Protein AF-D9UV76-F1 (afdb_monomer_lite)

Foldseek 3Di:
DVVVVVVVVVVVVVVVVVVLVLLLVLLVVLQVVQCVVQVPHQRDGDLVSSQVSSCVPVVDGDDSVSSVVSNVVVCVVVVRD

Sequence (81 aa):
MIMWRRRATRAARAGAEHERRCLVAAVDGAITRAVRAAGLGPVRVDAAAVQEWAAQHFRRRFPEEAVAAVLEERMRLRGYA

Secondary structure (DSSP, 8-state):
--HHHHHHHHHHHHHHHHHHHHHHHHHHHHHHHHHHHHTTS-----HHHHHHHHHHHHS----HHHHHHHHHHHHHHTT--

Radius of gyration: 15.76 Å; chains: 1; bounding box: 42×20×44 Å

pLDDT: mean 87.58, std 10.09, range [57.31, 96.06]

Structure (mmCIF, N/CA/C/O backbone):
data_AF-D9UV76-F1
#
_entry.id   AF-D9UV76-F1
#
loop_
_atom_site.group_PDB
_atom_site.id
_atom_site.type_symbol
_atom_site.label_atom_id
_atom_site.label_alt_id
_atom_site.label_comp_id
_atom_site.label_asym_id
_atom_site.label_entity_id
_atom_site.label_seq_id
_atom_site.pdbx_PDB_ins_code
_atom_site.Cartn_x
_atom_site.Cartn_y
_atom_site.Cartn_z
_atom_site.occupancy
_atom_site.B_iso_or_equiv
_atom_site.auth_seq_id
_atom_site.auth_comp_id
_atom_site.auth_asym_id
_atom_site.auth_atom_id
_atom_site.pdbx_PDB_model_num
ATOM 1 N N . MET A 1 1 ? 32.727 -4.918 -27.042 1.00 57.31 1 MET A N 1
ATOM 2 C CA . MET A 1 1 ? 31.306 -5.315 -26.872 1.00 57.31 1 MET A CA 1
ATOM 3 C C . MET A 1 1 ? 30.896 -5.530 -25.392 1.00 57.31 1 MET A C 1
ATOM 5 O O . MET A 1 1 ? 30.053 -6.365 -25.108 1.00 57.31 1 MET A O 1
ATOM 9 N N . ILE A 1 2 ? 31.452 -4.780 -24.419 1.00 62.56 2 ILE A N 1
ATOM 10 C CA . ILE A 1 2 ? 31.213 -5.006 -22.965 1.00 62.56 2 ILE A CA 1
ATOM 11 C C . ILE A 1 2 ? 30.449 -3.836 -22.308 1.00 62.56 2 ILE A C 1
ATOM 13 O O . ILE A 1 2 ? 29.684 -4.033 -21.363 1.00 62.56 2 ILE A O 1
ATOM 17 N N . MET A 1 3 ? 30.586 -2.616 -22.840 1.00 63.78 3 MET A N 1
ATOM 18 C CA . MET A 1 3 ? 29.942 -1.418 -22.281 1.00 63.78 3 MET A CA 1
ATOM 19 C C . MET A 1 3 ? 28.408 -1.441 -22.379 1.00 63.78 3 MET A C 1
ATOM 21 O O . MET A 1 3 ? 27.731 -1.002 -21.452 1.00 63.78 3 MET A O 1
ATOM 25 N N . TRP A 1 4 ? 27.851 -2.018 -23.449 1.00 61.47 4 TRP A N 1
ATOM 26 C CA . TRP A 1 4 ? 26.398 -2.114 -23.644 1.00 61.47 4 TRP A CA 1
ATOM 27 C C . TRP A 1 4 ? 25.712 -3.019 -22.610 1.00 61.47 4 TRP A C 1
ATOM 29 O O . TRP A 1 4 ? 24.691 -2.631 -22.046 1.00 61.47 4 TRP A O 1
ATOM 39 N N . ARG A 1 5 ? 26.317 -4.168 -22.265 1.00 65.50 5 ARG A N 1
ATOM 40 C CA . ARG A 1 5 ? 25.797 -5.061 -21.211 1.00 65.50 5 ARG A CA 1
ATOM 41 C C . ARG A 1 5 ? 25.763 -4.374 -19.846 1.00 65.50 5 ARG A C 1
ATOM 43 O O . ARG A 1 5 ? 24.735 -4.411 -19.181 1.00 65.50 5 ARG A O 1
ATOM 50 N N . ARG A 1 6 ? 26.838 -3.677 -19.450 1.00 65.88 6 ARG A N 1
ATOM 51 C CA . ARG A 1 6 ? 26.869 -2.944 -18.167 1.00 65.88 6 ARG A CA 1
ATOM 52 C C . ARG A 1 6 ? 25.825 -1.824 -18.105 1.00 65.88 6 ARG A C 1
ATOM 54 O O . ARG A 1 6 ? 25.253 -1.588 -17.041 1.00 65.88 6 ARG A O 1
ATOM 61 N N . ARG A 1 7 ? 25.559 -1.144 -19.228 1.00 61.50 7 ARG A N 1
ATOM 62 C CA . ARG A 1 7 ? 24.546 -0.080 -19.315 1.00 61.50 7 ARG A CA 1
ATOM 63 C C . ARG A 1 7 ? 23.126 -0.633 -19.169 1.00 61.50 7 ARG A C 1
ATOM 65 O O . ARG A 1 7 ? 22.358 -0.080 -18.388 1.00 61.50 7 ARG A O 1
ATOM 72 N N . ALA A 1 8 ? 22.820 -1.751 -19.830 1.00 67.38 8 ALA A N 1
ATOM 73 C CA . ALA A 1 8 ? 21.534 -2.437 -19.703 1.00 67.38 8 ALA A CA 1
ATOM 74 C C . ALA A 1 8 ? 21.275 -2.917 -18.264 1.00 67.38 8 ALA A C 1
ATOM 76 O O . ALA A 1 8 ? 20.200 -2.685 -17.720 1.00 67.38 8 ALA A O 1
ATOM 77 N N . THR A 1 9 ? 22.284 -3.488 -17.594 1.00 71.56 9 THR A N 1
ATOM 78 C CA . THR A 1 9 ? 22.161 -3.909 -16.187 1.00 71.56 9 THR A CA 1
ATOM 79 C C . THR A 1 9 ? 21.928 -2.729 -15.240 1.00 71.56 9 THR A C 1
ATOM 81 O O . THR A 1 9 ? 21.132 -2.839 -14.310 1.00 71.56 9 THR A O 1
ATOM 84 N N . ARG A 1 10 ? 22.589 -1.582 -15.459 1.00 67.12 10 ARG A N 1
ATOM 85 C CA . ARG A 1 10 ? 22.342 -0.371 -14.656 1.00 67.12 10 ARG A CA 1
ATOM 86 C C . ARG A 1 10 ? 20.940 0.191 -14.877 1.00 67.12 10 ARG A C 1
ATOM 88 O O . ARG A 1 10 ? 20.288 0.533 -13.899 1.00 67.12 10 ARG A O 1
ATOM 95 N N . ALA A 1 11 ? 20.477 0.258 -16.125 1.00 71.06 11 ALA A N 1
ATOM 96 C CA . ALA A 1 11 ? 19.129 0.727 -16.443 1.00 71.06 11 ALA A CA 1
ATOM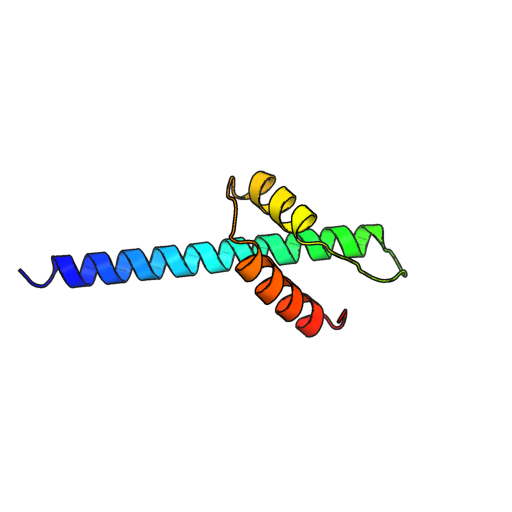 97 C C . ALA A 1 11 ? 18.052 -0.182 -15.828 1.00 71.06 11 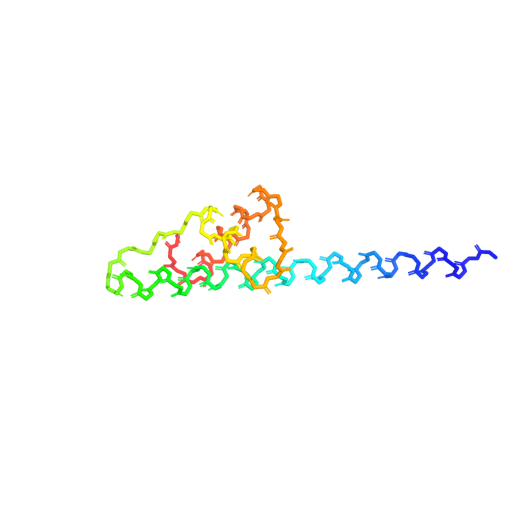ALA A C 1
ATOM 99 O O . ALA A 1 11 ? 17.113 0.319 -15.218 1.00 71.06 11 ALA A O 1
ATOM 100 N N . ALA A 1 12 ? 18.236 -1.506 -15.887 1.00 73.62 12 ALA A N 1
ATOM 101 C CA . ALA A 1 12 ? 17.337 -2.466 -15.247 1.00 73.62 12 ALA A CA 1
ATOM 102 C C . ALA A 1 12 ? 17.290 -2.293 -13.718 1.00 73.62 12 ALA A C 1
ATOM 104 O O . ALA A 1 12 ? 16.210 -2.275 -13.134 1.00 73.62 12 ALA A O 1
ATOM 105 N N . ARG A 1 13 ? 18.446 -2.093 -13.065 1.00 78.56 13 ARG A N 1
ATOM 106 C CA . ARG A 1 13 ? 18.503 -1.814 -11.618 1.00 78.56 13 ARG A CA 1
ATOM 107 C C . ARG A 1 13 ? 17.821 -0.498 -11.252 1.00 78.56 13 ARG A C 1
ATOM 109 O O . ARG A 1 13 ? 17.083 -0.456 -10.277 1.00 78.56 13 ARG A O 1
ATOM 116 N N . ALA A 1 14 ? 18.046 0.555 -12.035 1.00 76.69 14 ALA A N 1
ATOM 117 C CA . ALA A 1 14 ? 17.397 1.844 -11.819 1.00 76.69 14 ALA A CA 1
ATOM 118 C C . ALA A 1 14 ? 15.870 1.747 -11.985 1.00 76.69 14 ALA A C 1
ATOM 120 O O . ALA A 1 14 ? 15.137 2.322 -11.186 1.00 76.69 14 ALA A O 1
ATOM 121 N N . GLY A 1 15 ? 15.394 0.975 -12.970 1.00 81.88 15 GLY A N 1
ATOM 122 C CA . GLY A 1 15 ? 13.970 0.696 -13.166 1.00 81.88 15 GLY A CA 1
ATOM 123 C C . GLY A 1 15 ? 13.351 -0.062 -11.992 1.00 81.88 15 GLY A C 1
ATOM 124 O O . GLY A 1 15 ? 12.336 0.374 -11.458 1.00 81.88 15 GLY A O 1
ATOM 125 N N . ALA A 1 16 ? 14.004 -1.131 -11.530 1.00 83.94 16 ALA A N 1
ATOM 126 C CA . ALA A 1 16 ? 13.542 -1.911 -10.381 1.00 83.94 16 ALA A CA 1
ATOM 127 C C . ALA A 1 16 ? 13.509 -1.085 -9.082 1.00 83.94 16 ALA A C 1
ATOM 129 O O . ALA A 1 16 ? 12.576 -1.197 -8.288 1.00 83.94 16 ALA A O 1
ATOM 130 N N . GLU A 1 17 ? 14.500 -0.218 -8.867 1.00 89.06 17 GLU A N 1
ATOM 131 C CA . GLU A 1 17 ? 14.509 0.666 -7.703 1.00 89.06 17 GLU A CA 1
ATOM 132 C C . GLU A 1 17 ? 13.421 1.741 -7.787 1.00 89.06 17 GLU A C 1
ATOM 134 O O . GLU A 1 17 ? 12.738 2.008 -6.798 1.00 89.06 17 GLU A O 1
ATOM 139 N N . HIS A 1 18 ? 13.220 2.337 -8.963 1.00 89.75 18 HIS A N 1
ATOM 140 C CA . HIS A 1 18 ? 12.128 3.283 -9.168 1.00 89.75 18 HIS A CA 1
ATOM 141 C C . HIS A 1 18 ? 10.766 2.622 -8.918 1.00 89.75 18 HIS A C 1
ATOM 143 O O . HIS A 1 18 ? 9.940 3.178 -8.198 1.00 89.75 18 HIS A O 1
ATOM 149 N N . GLU A 1 19 ? 10.571 1.399 -9.415 1.00 88.62 19 GLU A N 1
ATOM 150 C CA . GLU A 1 19 ? 9.374 0.600 -9.144 1.00 88.62 19 GLU A CA 1
ATOM 151 C C . GLU A 1 19 ? 9.135 0.377 -7.662 1.00 88.62 19 GLU A C 1
ATOM 153 O O . GLU A 1 19 ? 8.031 0.627 -7.173 1.00 88.62 19 GLU A O 1
ATOM 158 N N . ARG A 1 20 ? 10.176 -0.033 -6.934 1.00 90.94 20 ARG A N 1
ATOM 159 C CA . ARG A 1 20 ? 10.084 -0.236 -5.491 1.00 90.94 20 ARG A CA 1
ATOM 160 C C . ARG A 1 20 ? 9.700 1.053 -4.770 1.00 90.94 20 ARG A C 1
ATOM 162 O O . ARG A 1 20 ? 8.854 1.019 -3.881 1.00 90.94 20 ARG A O 1
ATOM 169 N N . ARG A 1 2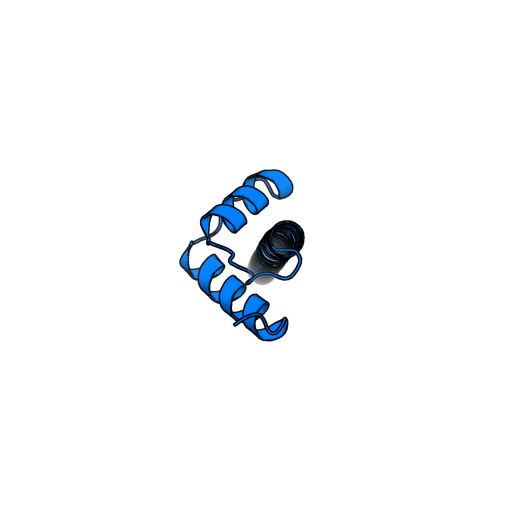1 ? 10.275 2.195 -5.159 1.00 93.62 21 ARG A N 1
ATOM 170 C CA . ARG A 1 21 ? 9.936 3.500 -4.568 1.00 93.62 21 ARG A CA 1
ATOM 171 C C . ARG A 1 21 ? 8.480 3.884 -4.833 1.00 93.62 21 ARG A C 1
ATOM 173 O O . ARG A 1 21 ? 7.811 4.334 -3.907 1.00 93.62 21 ARG A O 1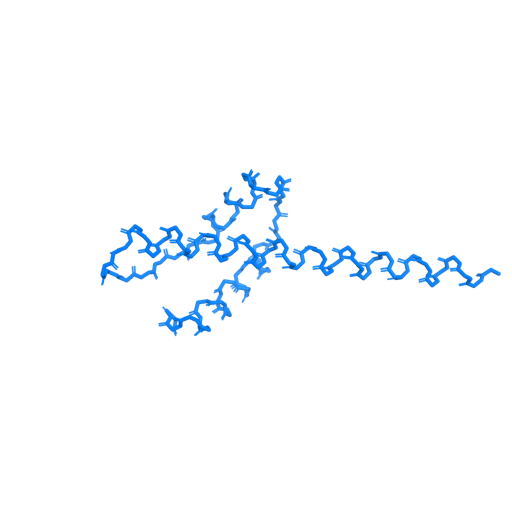
ATOM 180 N N . CYS A 1 22 ? 7.975 3.672 -6.049 1.00 93.31 22 CYS A N 1
ATOM 181 C CA . CYS A 1 22 ? 6.566 3.912 -6.370 1.00 93.31 22 CYS A CA 1
ATOM 182 C C . CYS A 1 22 ? 5.633 3.014 -5.551 1.00 93.31 22 CYS A C 1
ATOM 184 O O . CYS A 1 22 ? 4.631 3.499 -5.033 1.00 93.31 22 CYS A O 1
ATOM 186 N N . LEU A 1 23 ? 5.975 1.734 -5.387 1.00 94.75 23 LEU A N 1
ATOM 187 C CA . LEU A 1 23 ? 5.190 0.806 -4.575 1.00 94.75 23 LEU A CA 1
ATOM 188 C C . LEU A 1 23 ? 5.141 1.238 -3.103 1.00 94.75 23 LEU A C 1
ATOM 190 O O . LEU A 1 23 ? 4.060 1.326 -2.527 1.00 94.75 23 LEU A O 1
ATOM 194 N N . VAL A 1 24 ? 6.290 1.572 -2.507 1.00 95.44 24 VAL A N 1
ATOM 195 C CA . VAL A 1 24 ? 6.351 2.059 -1.117 1.00 95.44 24 VAL A CA 1
ATOM 196 C C . VAL A 1 24 ? 5.532 3.337 -0.949 1.00 95.44 24 VAL A C 1
ATOM 198 O O . VAL A 1 24 ? 4.749 3.443 -0.008 1.00 95.44 24 VAL A O 1
ATOM 201 N N . ALA A 1 25 ? 5.658 4.286 -1.880 1.00 95.19 25 ALA A N 1
ATOM 202 C CA . ALA A 1 25 ? 4.887 5.523 -1.841 1.00 95.19 25 ALA A CA 1
ATOM 203 C C . ALA A 1 25 ? 3.377 5.267 -1.979 1.00 95.19 25 ALA A C 1
ATOM 205 O O . ALA A 1 25 ? 2.578 5.948 -1.336 1.00 95.19 25 ALA A O 1
ATOM 206 N N . ALA A 1 26 ? 2.979 4.275 -2.784 1.00 95.75 26 ALA A N 1
ATOM 207 C CA . ALA A 1 26 ? 1.580 3.898 -2.929 1.00 95.75 26 ALA A CA 1
ATOM 208 C C . ALA A 1 26 ? 1.008 3.296 -1.640 1.00 95.75 26 ALA A C 1
ATOM 210 O O . ALA A 1 26 ? -0.053 3.718 -1.180 1.00 95.75 26 ALA A O 1
ATOM 211 N N . VAL A 1 27 ? 1.747 2.370 -1.027 1.00 96.06 27 VAL A N 1
ATOM 212 C CA . VAL A 1 27 ? 1.402 1.770 0.268 1.00 96.06 27 VAL A CA 1
ATOM 213 C C . VAL A 1 27 ? 1.287 2.844 1.348 1.00 96.06 27 VAL A C 1
ATOM 215 O O . VAL A 1 27 ? 0.285 2.909 2.055 1.00 96.06 27 VAL A O 1
ATOM 218 N N . ASP A 1 28 ? 2.270 3.737 1.449 1.00 95.75 28 ASP A N 1
ATOM 219 C CA . ASP A 1 28 ? 2.267 4.808 2.445 1.00 95.75 28 ASP A CA 1
ATOM 220 C C . ASP A 1 28 ? 1.097 5.788 2.258 1.00 95.75 28 ASP A C 1
ATOM 222 O O . ASP A 1 28 ? 0.527 6.270 3.245 1.00 95.75 28 ASP A O 1
ATOM 226 N N . GLY A 1 29 ? 0.717 6.069 1.008 1.00 94.81 29 GLY A N 1
ATOM 227 C CA . GLY A 1 29 ? -0.455 6.874 0.671 1.00 94.81 29 GLY A CA 1
ATOM 228 C C . GLY A 1 29 ? -1.761 6.211 1.109 1.00 94.81 29 GLY A C 1
ATOM 229 O O . GLY A 1 29 ? -2.567 6.842 1.799 1.00 94.81 29 GLY A O 1
ATOM 230 N N . ALA A 1 30 ? -1.929 4.924 0.794 1.00 94.75 30 ALA A N 1
ATOM 231 C CA . ALA A 1 30 ? -3.088 4.136 1.204 1.00 94.75 30 ALA A CA 1
ATOM 232 C C . ALA A 1 30 ? -3.210 4.041 2.736 1.00 94.75 30 ALA A C 1
ATOM 234 O O . ALA A 1 30 ? -4.282 4.310 3.280 1.00 94.75 30 ALA A O 1
ATOM 235 N N . ILE A 1 31 ? -2.105 3.776 3.447 1.00 93.88 31 ILE A N 1
ATOM 236 C CA . ILE A 1 31 ? -2.071 3.781 4.920 1.00 93.88 31 ILE A CA 1
ATOM 237 C C . ILE A 1 31 ? -2.486 5.147 5.463 1.00 93.88 31 ILE A C 1
ATOM 239 O O . ILE A 1 31 ? -3.336 5.233 6.342 1.00 93.88 31 ILE A O 1
ATOM 243 N N . THR A 1 32 ? -1.927 6.234 4.931 1.00 93.75 32 THR A N 1
ATOM 244 C CA . THR A 1 32 ? -2.248 7.589 5.405 1.00 93.75 32 THR A CA 1
ATOM 245 C C . THR A 1 32 ? -3.730 7.919 5.209 1.00 93.75 32 THR A C 1
ATOM 247 O O . THR A 1 32 ? -4.350 8.521 6.087 1.00 93.75 32 THR A O 1
ATOM 250 N N . ARG A 1 33 ? -4.323 7.504 4.083 1.00 92.94 33 ARG A N 1
ATOM 251 C CA . ARG A 1 33 ? -5.762 7.649 3.835 1.00 92.94 33 ARG A CA 1
ATOM 252 C C . ARG A 1 33 ? -6.584 6.833 4.836 1.00 92.94 33 ARG A C 1
ATOM 254 O O . ARG A 1 33 ? -7.536 7.371 5.396 1.00 92.94 33 ARG A O 1
ATOM 261 N N . ALA A 1 34 ? -6.196 5.587 5.099 1.00 92.69 34 ALA A N 1
ATOM 262 C CA . ALA A 1 34 ? -6.882 4.724 6.057 1.00 92.69 34 ALA A CA 1
ATOM 263 C C . ALA A 1 34 ? -6.804 5.257 7.494 1.00 92.69 34 ALA A C 1
ATOM 265 O O . ALA A 1 34 ? -7.818 5.291 8.179 1.00 92.69 34 ALA A O 1
ATOM 266 N N . VAL A 1 35 ? -5.644 5.760 7.929 1.00 92.44 35 VAL A N 1
ATOM 267 C CA . VAL A 1 35 ? -5.472 6.401 9.247 1.00 92.44 35 VAL A CA 1
ATOM 268 C C . VAL A 1 35 ? -6.417 7.591 9.403 1.00 92.44 35 VAL A C 1
ATOM 270 O O . VAL A 1 35 ? -7.100 7.714 10.416 1.00 92.44 35 VAL A O 1
ATOM 273 N N . ARG A 1 36 ? -6.509 8.452 8.380 1.00 91.62 36 ARG A N 1
ATOM 274 C CA . ARG A 1 36 ? -7.424 9.604 8.398 1.00 91.62 36 ARG A CA 1
ATOM 275 C C . ARG A 1 36 ? -8.890 9.185 8.482 1.00 91.62 36 ARG A C 1
ATOM 277 O O . ARG A 1 36 ? -9.658 9.857 9.159 1.00 91.62 36 ARG A O 1
ATOM 284 N N . ALA A 1 37 ? -9.267 8.101 7.806 1.00 90.88 37 ALA A N 1
ATOM 285 C CA . ALA A 1 37 ? -10.625 7.567 7.855 1.00 90.88 37 ALA A CA 1
ATOM 286 C C . ALA A 1 37 ? -10.940 6.876 9.194 1.00 90.88 37 ALA A C 1
ATOM 288 O O . ALA A 1 37 ? -12.068 6.958 9.670 1.00 90.88 37 ALA A O 1
ATOM 289 N N . ALA A 1 38 ? -9.953 6.218 9.807 1.00 89.56 38 ALA A N 1
ATOM 290 C CA . ALA A 1 38 ? -10.113 5.509 11.073 1.00 89.56 38 ALA A CA 1
ATOM 291 C C . ALA A 1 38 ? -10.196 6.458 12.281 1.00 89.56 38 ALA A C 1
ATOM 293 O O . ALA A 1 38 ? -10.866 6.142 13.266 1.00 89.56 38 ALA A O 1
ATOM 294 N N . GLY A 1 39 ? -9.530 7.617 12.228 1.00 86.50 39 GLY A N 1
ATOM 295 C CA . GLY A 1 39 ? -9.485 8.571 13.337 1.00 86.50 39 GLY A CA 1
ATOM 296 C C . GLY A 1 39 ? -8.743 7.994 14.546 1.00 86.50 39 GLY A C 1
ATOM 297 O O . GLY A 1 39 ? -7.517 8.025 14.583 1.00 86.50 39 GLY A O 1
ATOM 298 N N . LEU A 1 40 ? -9.492 7.464 15.522 1.00 84.12 40 LEU A N 1
ATOM 299 C CA . LEU A 1 40 ? -8.970 6.742 16.699 1.00 84.12 40 LEU A CA 1
ATOM 300 C C . LEU A 1 40 ? -9.209 5.221 16.630 1.00 84.12 40 LEU A C 1
ATOM 302 O O . LEU A 1 40 ? -8.821 4.490 17.539 1.00 84.12 40 LEU A O 1
ATOM 306 N N . GLY A 1 41 ? -9.891 4.747 15.585 1.00 88.25 41 GLY A N 1
ATOM 307 C CA . GLY A 1 41 ? -10.196 3.338 15.370 1.00 88.25 41 GLY A CA 1
ATOM 308 C C . GLY A 1 41 ? -9.032 2.538 14.770 1.00 88.25 41 GLY A C 1
ATOM 309 O O . GLY A 1 41 ? -7.998 3.098 14.400 1.00 88.25 41 GLY A O 1
ATOM 310 N N . PRO A 1 42 ? -9.198 1.210 14.637 1.00 86.94 42 PRO A N 1
ATOM 311 C CA . PRO A 1 42 ? -8.181 0.344 14.056 1.00 86.94 42 PRO A CA 1
ATOM 312 C C . PRO A 1 42 ? -7.928 0.686 12.582 1.00 86.94 42 PRO A C 1
ATOM 314 O O . PRO A 1 42 ? -8.859 0.784 11.780 1.00 86.94 42 PRO A O 1
ATOM 317 N N . VAL A 1 43 ? -6.653 0.811 12.214 1.00 90.88 43 VAL A N 1
ATOM 318 C CA . VAL A 1 43 ? -6.225 1.068 10.835 1.00 90.88 43 VAL A CA 1
ATOM 319 C C . VAL A 1 43 ? -6.243 -0.244 10.063 1.00 90.88 43 VAL A C 1
ATOM 321 O O . VAL A 1 43 ? -5.499 -1.170 10.377 1.00 90.88 43 VAL A O 1
ATOM 324 N N . ARG A 1 44 ? -7.089 -0.327 9.036 1.00 88.94 44 ARG A N 1
ATOM 325 C CA . ARG A 1 44 ? -7.130 -1.462 8.110 1.00 88.94 44 ARG A CA 1
ATOM 326 C C . ARG A 1 44 ? -6.894 -0.963 6.697 1.00 88.94 44 ARG A C 1
ATOM 328 O O . ARG A 1 44 ? -7.525 -0.002 6.267 1.00 88.94 44 ARG A O 1
ATOM 335 N N . VAL A 1 45 ? -5.974 -1.618 6.004 1.00 92.38 45 VAL A N 1
ATOM 336 C CA . VAL A 1 45 ? -5.634 -1.343 4.609 1.00 92.38 45 VAL A CA 1
ATOM 337 C C . VAL A 1 45 ? -5.613 -2.674 3.888 1.00 92.38 45 VAL A C 1
ATOM 339 O O . VAL A 1 45 ? -4.952 -3.609 4.332 1.00 92.38 45 VAL A O 1
ATOM 342 N N . ASP A 1 46 ? -6.339 -2.755 2.788 1.00 91.06 46 ASP A N 1
ATOM 343 C CA . ASP A 1 46 ? -6.336 -3.893 1.885 1.00 91.06 46 ASP A CA 1
ATOM 344 C C . ASP A 1 46 ? -5.457 -3.614 0.654 1.00 91.06 46 ASP A C 1
ATOM 346 O O . ASP A 1 46 ? -5.133 -2.470 0.317 1.00 91.06 46 ASP A O 1
ATOM 350 N N . ALA A 1 47 ? -5.063 -4.681 -0.042 1.00 91.81 47 ALA A N 1
ATOM 351 C CA . ALA A 1 47 ? -4.247 -4.563 -1.244 1.00 91.81 47 ALA A CA 1
ATOM 352 C C . ALA A 1 47 ? -4.966 -3.793 -2.367 1.00 91.81 47 ALA A C 1
ATOM 354 O O . ALA A 1 47 ? -4.296 -3.114 -3.147 1.00 91.81 47 ALA A O 1
ATOM 355 N N . ALA A 1 48 ? -6.302 -3.837 -2.448 1.00 92.94 48 ALA A N 1
ATOM 356 C CA . ALA A 1 48 ? -7.041 -3.125 -3.487 1.00 92.94 48 ALA A CA 1
ATOM 357 C C . ALA A 1 48 ? -6.966 -1.604 -3.286 1.00 92.94 48 ALA A C 1
ATOM 359 O O . ALA A 1 48 ? -6.738 -0.889 -4.259 1.00 92.94 48 ALA A O 1
ATOM 360 N N . ALA A 1 49 ? -7.020 -1.109 -2.046 1.00 93.25 49 ALA A N 1
ATOM 361 C CA . ALA A 1 49 ? -6.789 0.304 -1.735 1.00 93.25 49 ALA A CA 1
ATOM 362 C C . ALA A 1 49 ? -5.393 0.784 -2.177 1.00 93.25 49 ALA A C 1
ATOM 364 O O . ALA A 1 49 ? -5.243 1.884 -2.716 1.00 93.25 49 ALA A O 1
ATOM 365 N N . VAL A 1 50 ? -4.361 -0.053 -2.011 1.00 94.44 50 VAL A N 1
ATOM 366 C CA . VAL A 1 50 ? -3.006 0.253 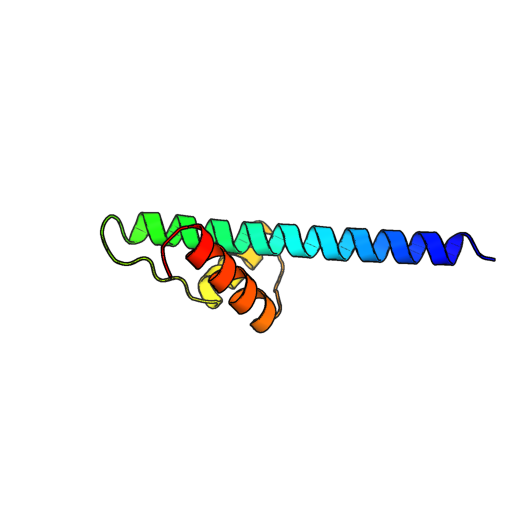-2.504 1.00 94.44 50 VAL A CA 1
ATOM 367 C C . VAL A 1 50 ? -2.968 0.288 -4.033 1.00 94.44 50 VAL A C 1
ATOM 369 O O . VAL A 1 50 ? -2.366 1.194 -4.610 1.00 94.44 50 VAL A O 1
ATOM 372 N N . GLN A 1 51 ? -3.613 -0.672 -4.702 1.00 94.12 51 GLN A N 1
ATOM 373 C CA . GLN A 1 51 ? -3.680 -0.721 -6.168 1.00 94.12 51 GLN A CA 1
ATOM 374 C C . GLN A 1 51 ? -4.446 0.474 -6.741 1.00 94.12 51 GLN A C 1
ATOM 376 O O . GLN A 1 51 ? -4.026 1.046 -7.744 1.00 94.12 51 GLN A O 1
ATOM 381 N N . GLU A 1 52 ? -5.533 0.887 -6.091 1.00 93.75 52 GLU A N 1
ATOM 382 C CA . GLU A 1 52 ? -6.309 2.061 -6.478 1.00 93.75 52 GLU A CA 1
ATOM 383 C C . GLU A 1 52 ? -5.455 3.331 -6.383 1.00 93.75 52 GLU A C 1
ATOM 385 O O . GLU A 1 52 ? -5.426 4.143 -7.312 1.00 93.75 52 GLU A O 1
ATOM 390 N N . TRP A 1 53 ? -4.694 3.476 -5.296 1.00 94.38 53 TRP A N 1
ATOM 391 C CA . TRP A 1 53 ? -3.773 4.593 -5.122 1.00 94.38 53 TRP A CA 1
ATOM 392 C C . TRP A 1 53 ? -2.645 4.570 -6.163 1.00 94.38 53 TRP A C 1
ATOM 394 O O . TRP A 1 53 ? -2.312 5.594 -6.765 1.00 94.38 53 TRP A O 1
ATOM 404 N N . ALA A 1 54 ? -2.078 3.393 -6.433 1.00 94.25 54 ALA A N 1
ATOM 405 C CA . ALA A 1 54 ? -1.052 3.213 -7.453 1.00 94.25 54 ALA A CA 1
ATOM 406 C C . ALA A 1 54 ? -1.555 3.563 -8.863 1.00 94.25 54 ALA A C 1
ATOM 408 O O . ALA A 1 54 ? -0.847 4.228 -9.629 1.00 94.25 54 ALA A O 1
ATOM 409 N N . ALA A 1 55 ? -2.786 3.175 -9.194 1.00 93.62 55 ALA A N 1
ATOM 410 C CA . ALA A 1 55 ? -3.419 3.495 -10.465 1.00 93.62 55 ALA A CA 1
ATOM 411 C C . ALA A 1 55 ? -3.658 5.006 -10.615 1.00 93.62 55 ALA A C 1
ATOM 413 O O . ALA A 1 55 ? -3.351 5.569 -11.667 1.00 93.62 55 ALA A O 1
ATOM 414 N N . GLN A 1 56 ? -4.128 5.676 -9.559 1.00 93.69 56 GLN A N 1
ATOM 415 C CA . GLN A 1 56 ? -4.405 7.117 -9.569 1.00 93.69 56 GLN A CA 1
ATOM 416 C C . GLN A 1 56 ? -3.132 7.969 -9.679 1.00 93.69 56 GLN A C 1
ATOM 418 O O . GLN A 1 56 ? -3.090 8.918 -10.461 1.00 93.69 56 GLN A O 1
ATOM 423 N N . HIS A 1 57 ? -2.085 7.629 -8.922 1.00 92.81 57 HIS A N 1
ATOM 424 C CA . HIS A 1 57 ? -0.908 8.495 -8.775 1.00 92.81 57 HIS A CA 1
ATOM 425 C C . HIS A 1 57 ? 0.273 8.109 -9.665 1.00 92.81 57 HIS A C 1
ATOM 427 O O . HIS A 1 57 ? 1.034 8.980 -10.083 1.00 92.81 57 HIS A O 1
ATOM 433 N N . PHE A 1 58 ? 0.428 6.823 -9.979 1.00 90.75 58 PHE A N 1
ATOM 434 C CA . PHE A 1 58 ? 1.561 6.316 -10.758 1.00 90.75 58 PHE A CA 1
ATOM 435 C C . PHE A 1 58 ? 1.140 5.688 -12.089 1.00 90.75 58 PHE A C 1
ATOM 437 O O . PHE A 1 58 ? 2.012 5.304 -12.868 1.00 90.75 58 PHE A O 1
ATOM 444 N N . ARG A 1 59 ? -0.173 5.583 -12.365 1.00 92.06 59 ARG A N 1
ATOM 445 C CA . ARG A 1 59 ? -0.739 4.895 -13.543 1.00 92.06 59 ARG A CA 1
ATOM 446 C C . ARG A 1 59 ? -0.163 3.488 -13.710 1.00 92.06 59 ARG A C 1
ATOM 448 O O . ARG A 1 59 ? 0.184 3.066 -14.812 1.00 92.06 59 ARG A O 1
ATOM 455 N N . ARG A 1 60 ? -0.015 2.778 -12.589 1.00 88.62 60 ARG A N 1
ATOM 456 C CA . ARG A 1 60 ? 0.690 1.497 -12.515 1.00 88.62 60 ARG A CA 1
ATOM 457 C C . ARG A 1 60 ? -0.099 0.484 -11.706 1.00 88.62 60 ARG A C 1
ATOM 459 O O . ARG A 1 60 ? -0.805 0.848 -10.772 1.00 88.62 60 ARG A O 1
ATOM 466 N N . ARG A 1 61 ? 0.085 -0.787 -12.053 1.00 91.50 61 ARG A N 1
ATOM 467 C CA . ARG A 1 61 ? -0.383 -1.934 -11.276 1.00 91.50 61 ARG A CA 1
ATOM 468 C C . ARG A 1 61 ? 0.827 -2.717 -10.792 1.00 91.50 61 ARG A C 1
ATOM 470 O O . ARG A 1 61 ? 1.774 -2.910 -11.554 1.00 91.50 61 ARG A O 1
ATOM 477 N N . PHE A 1 62 ? 0.790 -3.144 -9.539 1.00 92.12 62 PHE A N 1
ATOM 478 C CA . PHE A 1 62 ? 1.856 -3.940 -8.937 1.00 92.12 62 PHE A CA 1
ATOM 479 C C . PHE A 1 62 ? 1.402 -5.392 -8.748 1.00 92.12 62 PHE A C 1
ATOM 481 O O . PHE A 1 62 ? 0.198 -5.643 -8.675 1.00 92.12 62 PHE A O 1
ATOM 488 N N . PRO A 1 63 ? 2.326 -6.361 -8.663 1.00 92.69 63 PRO A N 1
ATOM 489 C CA . PRO A 1 63 ? 1.988 -7.717 -8.242 1.00 92.69 63 PRO A CA 1
ATOM 490 C C . PRO A 1 63 ? 1.389 -7.711 -6.831 1.00 92.69 63 PRO A C 1
ATOM 492 O O . PRO A 1 63 ? 1.908 -7.026 -5.949 1.00 92.69 63 PRO A O 1
ATOM 495 N N . GLU A 1 64 ? 0.319 -8.473 -6.605 1.00 91.25 64 GLU A N 1
ATOM 496 C CA . GLU A 1 64 ? -0.375 -8.499 -5.307 1.00 91.25 64 GLU A CA 1
ATOM 497 C C . GLU A 1 64 ? 0.527 -8.993 -4.172 1.00 91.25 64 GLU A C 1
ATOM 499 O O . GLU A 1 64 ? 0.514 -8.408 -3.095 1.00 91.25 64 GLU A O 1
ATOM 504 N N . GLU A 1 65 ? 1.391 -9.977 -4.430 1.00 92.44 65 GLU A N 1
ATOM 505 C CA . GLU A 1 65 ? 2.364 -10.469 -3.445 1.00 92.44 65 GLU A CA 1
ATOM 506 C C . GLU A 1 65 ? 3.361 -9.382 -3.020 1.00 92.44 65 GLU A C 1
ATOM 508 O O . GLU A 1 65 ? 3.675 -9.236 -1.839 1.00 92.44 65 GLU A O 1
ATOM 513 N N . ALA A 1 66 ? 3.825 -8.566 -3.973 1.00 92.44 66 ALA A N 1
ATOM 514 C CA . ALA A 1 66 ? 4.725 -7.454 -3.684 1.00 92.44 66 ALA A CA 1
ATOM 515 C C . ALA A 1 66 ? 4.015 -6.363 -2.871 1.00 92.44 66 ALA A C 1
ATOM 517 O O . ALA A 1 66 ? 4.600 -5.800 -1.947 1.00 92.44 66 ALA A O 1
ATOM 518 N N . VAL A 1 67 ? 2.748 -6.083 -3.195 1.00 94.56 67 VAL A N 1
ATOM 519 C CA . VAL A 1 67 ? 1.909 -5.165 -2.417 1.00 94.56 67 VAL A CA 1
ATOM 520 C C . VAL A 1 67 ? 1.726 -5.677 -0.996 1.00 94.56 67 VAL A C 1
ATOM 522 O O . VAL A 1 67 ? 1.947 -4.905 -0.071 1.00 94.56 67 VAL A O 1
ATOM 525 N N . ALA A 1 68 ? 1.377 -6.952 -0.815 1.00 93.31 68 ALA A N 1
ATOM 526 C CA . ALA A 1 68 ? 1.154 -7.548 0.498 1.00 93.31 68 ALA A CA 1
ATOM 527 C C . ALA A 1 68 ? 2.417 -7.493 1.368 1.00 93.31 68 ALA A C 1
ATOM 529 O O . ALA A 1 68 ? 2.357 -7.001 2.492 1.00 93.31 68 ALA A O 1
ATOM 530 N N . ALA A 1 69 ? 3.570 -7.897 0.825 1.00 94.19 69 ALA A N 1
ATOM 531 C CA . ALA A 1 69 ? 4.839 -7.877 1.550 1.00 94.19 69 ALA A CA 1
ATOM 532 C C . ALA A 1 69 ? 5.244 -6.458 1.985 1.00 94.19 69 ALA A C 1
ATOM 534 O O . ALA A 1 69 ? 5.633 -6.238 3.132 1.00 94.19 69 ALA A O 1
ATOM 535 N N . VAL A 1 70 ? 5.127 -5.470 1.088 1.00 95.19 70 VAL A N 1
ATOM 536 C CA . VAL A 1 70 ? 5.447 -4.075 1.429 1.00 95.19 70 VAL A CA 1
ATOM 537 C C . VAL A 1 70 ? 4.408 -3.502 2.390 1.00 95.19 70 VAL A C 1
ATOM 539 O O . VAL A 1 70 ? 4.771 -2.790 3.318 1.00 95.19 70 VAL A O 1
ATOM 542 N N . LEU A 1 71 ? 3.125 -3.809 2.212 1.00 94.69 71 LEU A N 1
ATOM 543 C CA . LEU A 1 71 ? 2.068 -3.347 3.105 1.00 94.69 71 LEU A CA 1
ATOM 544 C C . LEU A 1 71 ? 2.274 -3.860 4.531 1.00 94.69 71 LEU A C 1
ATOM 546 O O . LEU A 1 71 ? 2.242 -3.056 5.460 1.00 94.69 71 LEU A O 1
ATOM 550 N N . GLU A 1 72 ? 2.547 -5.152 4.701 1.00 93.81 72 GLU A N 1
ATOM 551 C CA . GLU A 1 72 ? 2.849 -5.754 6.001 1.00 93.81 72 GLU A CA 1
ATOM 552 C C . GLU A 1 72 ? 4.074 -5.093 6.650 1.00 93.81 72 GLU A C 1
ATOM 554 O O . GLU A 1 72 ? 4.000 -4.615 7.785 1.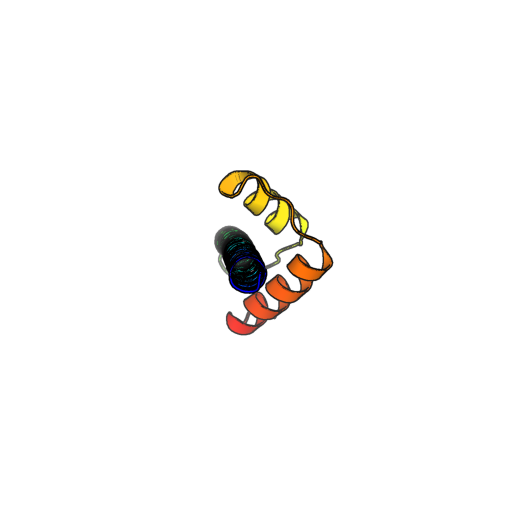00 93.81 72 GLU A O 1
ATOM 559 N N . GLU A 1 73 ? 5.180 -4.968 5.907 1.00 94.94 73 GLU A N 1
ATOM 560 C CA . GLU A 1 73 ? 6.401 -4.318 6.393 1.00 94.94 73 GLU A CA 1
ATOM 561 C C . GLU A 1 73 ? 6.128 -2.878 6.858 1.00 94.94 73 GLU A C 1
ATOM 563 O O . GLU A 1 73 ? 6.555 -2.471 7.944 1.00 94.94 73 GLU A O 1
ATOM 568 N N . ARG A 1 74 ? 5.394 -2.095 6.058 1.00 95.19 74 ARG A N 1
ATOM 569 C CA . ARG A 1 74 ? 5.089 -0.689 6.359 1.00 95.19 74 ARG A CA 1
ATOM 570 C C . ARG A 1 74 ? 4.101 -0.537 7.512 1.00 95.19 74 ARG A C 1
ATOM 572 O O . ARG A 1 74 ? 4.285 0.372 8.320 1.00 95.19 74 ARG A O 1
ATOM 579 N N . MET A 1 75 ? 3.098 -1.407 7.619 1.00 92.62 75 MET A N 1
ATOM 580 C CA . MET A 1 75 ? 2.162 -1.431 8.749 1.00 92.62 75 MET A CA 1
ATOM 581 C C . MET A 1 75 ? 2.898 -1.736 10.057 1.00 92.62 75 MET A C 1
ATOM 583 O O . MET A 1 75 ? 2.720 -1.007 11.034 1.00 92.62 75 MET A O 1
ATOM 587 N N . ARG A 1 76 ? 3.809 -2.719 10.054 1.00 93.69 76 ARG A N 1
ATOM 588 C CA . ARG A 1 76 ? 4.648 -3.055 11.214 1.00 93.69 76 ARG A CA 1
ATOM 589 C C . ARG A 1 76 ? 5.571 -1.905 11.617 1.00 93.69 76 ARG A C 1
ATOM 591 O O . ARG A 1 76 ? 5.637 -1.548 12.787 1.00 93.69 76 ARG A O 1
ATOM 598 N N . LEU A 1 77 ? 6.253 -1.276 10.654 1.00 93.31 77 LEU A N 1
ATOM 599 C CA . LEU A 1 77 ? 7.137 -0.127 10.917 1.00 93.31 77 LEU A CA 1
ATOM 600 C C . LEU A 1 77 ? 6.399 1.081 11.513 1.00 93.31 77 LEU A C 1
ATOM 602 O O . LEU A 1 77 ? 7.021 1.907 12.177 1.00 93.31 77 LEU A O 1
ATOM 606 N N . ARG A 1 78 ? 5.091 1.198 11.267 1.00 90.06 78 ARG A N 1
ATOM 607 C CA . ARG A 1 78 ? 4.233 2.262 11.808 1.00 90.06 78 ARG A CA 1
ATOM 608 C C . ARG A 1 78 ? 3.487 1.861 13.087 1.00 90.06 78 ARG A C 1
ATOM 610 O O . ARG A 1 78 ? 2.790 2.702 13.643 1.00 90.06 78 ARG A O 1
ATOM 617 N N . GLY A 1 79 ? 3.636 0.618 13.554 1.00 90.56 79 GLY A N 1
ATOM 618 C CA . GLY A 1 79 ? 2.988 0.112 14.769 1.00 90.56 79 GLY A CA 1
ATOM 619 C C . GLY A 1 79 ? 1.497 -0.206 14.612 1.00 90.56 79 GLY A C 1
ATOM 620 O O . GLY A 1 79 ? 0.761 -0.132 15.591 1.00 90.56 79 GLY A O 1
ATOM 621 N N . TYR A 1 80 ? 1.041 -0.515 13.394 1.00 85.38 80 TYR A N 1
ATOM 622 C CA . TYR A 1 80 ? -0.356 -0.881 13.115 1.00 85.38 80 TYR A CA 1
ATOM 623 C C . TYR A 1 80 ? -0.592 -2.391 12.966 1.00 85.38 80 TYR A C 1
ATOM 625 O O . TYR A 1 80 ? -1.749 -2.803 12.893 1.00 85.38 80 TYR A O 1
ATOM 633 N N . ALA A 1 81 ? 0.478 -3.186 12.878 1.00 75.31 81 ALA A N 1
ATOM 634 C CA . ALA A 1 81 ? 0.459 -4.646 12.779 1.00 75.31 81 ALA A CA 1
ATOM 635 C C . ALA A 1 81 ? 1.174 -5.271 13.978 1.00 75.31 81 ALA A C 1
ATOM 637 O O . ALA A 1 81 ? 2.185 -4.670 14.416 1.00 75.31 81 ALA A O 1
#